Protein AF-A0A0R2XDM3-F1 (afdb_monomer)

Sequence (116 aa):
MNGNIVLISAAAADSVGHMDEFFSHAMGDYDYALRAGKVGVFVAVASGWHGVCARNPAGTSWFDQASISARWRAVNSPKGLPMQDWAYFLQRHGGVSWPLAWLVTYRRMLSGSLEK

Secondary structure (DSSP, 8-state):
---SS----HHHHHHH-SPPTT--SHHHHHHHHHHHHHTT------SS-----PPPPTT-SGGG-SSHHHHHHHHTSTTS--HHHHHHHHHHHS-TTHHHHHHHHHHHHHS-----

Radius of gyration: 16.66 Å; Cα contacts (8 Å, |Δi|>4): 93; chains: 1; bounding box: 44×38×36 Å

Solvent-accessible surface area (backbone atoms only — not comparable to full-atom values): 7310 Å² total; per-residue (Å²): 96,76,68,89,80,74,89,75,54,68,70,54,43,69,72,52,48,79,75,55,82,82,36,81,43,72,63,26,32,37,50,47,44,53,46,26,50,75,75,66,50,86,84,83,81,78,87,82,82,95,76,86,77,82,78,78,69,84,74,64,51,34,89,61,40,90,46,65,71,51,22,52,52,31,27,58,30,64,91,44,65,29,66,65,49,52,47,55,51,24,67,75,71,44,57,93,58,20,68,58,55,53,53,60,66,53,48,60,67,73,62,70,72,82,80,128

Structure (mmCIF, N/CA/C/O backbone):
data_AF-A0A0R2XDM3-F1
#
_entry.id   AF-A0A0R2XDM3-F1
#
loop_
_atom_site.group_PDB
_atom_site.id
_atom_site.type_symbol
_atom_site.label_atom_id
_atom_site.label_alt_id
_atom_site.label_comp_id
_atom_site.label_asym_id
_atom_site.label_entity_id
_atom_site.label_seq_id
_atom_site.pdbx_PDB_ins_code
_atom_site.Cartn_x
_atom_site.Cartn_y
_atom_site.Cartn_z
_atom_site.occupancy
_atom_site.B_iso_or_equiv
_atom_site.auth_seq_id
_atom_site.auth_comp_id
_atom_site.auth_asym_id
_atom_site.auth_atom_id
_atom_site.pdbx_PDB_model_num
ATOM 1 N N . MET A 1 1 ? -1.177 -2.538 6.986 1.00 86.00 1 MET A N 1
ATOM 2 C CA . MET A 1 1 ? -1.976 -3.779 6.904 1.00 86.00 1 MET A CA 1
ATOM 3 C C . MET A 1 1 ? -1.986 -4.218 5.450 1.00 86.00 1 MET A C 1
ATOM 5 O O . MET A 1 1 ? -2.010 -3.336 4.607 1.00 86.00 1 MET A O 1
ATOM 9 N N . ASN A 1 2 ? -1.948 -5.520 5.167 1.00 88.56 2 ASN A N 1
ATOM 10 C CA . ASN A 1 2 ? -2.172 -6.049 3.815 1.00 88.56 2 ASN A CA 1
ATOM 11 C C . ASN A 1 2 ? -3.625 -6.538 3.707 1.00 88.56 2 ASN A C 1
ATOM 13 O O . ASN A 1 2 ? -4.156 -7.046 4.695 1.00 88.56 2 ASN A O 1
ATOM 17 N N . GLY A 1 3 ? -4.244 -6.419 2.534 1.00 87.94 3 GLY A N 1
ATOM 18 C CA . GLY A 1 3 ? -5.663 -6.703 2.296 1.00 87.94 3 GLY A CA 1
ATOM 19 C C . GLY A 1 3 ? -5.994 -8.136 1.874 1.00 87.94 3 GLY A C 1
ATOM 20 O O . GLY A 1 3 ? -7.067 -8.363 1.330 1.00 87.94 3 GLY A O 1
ATOM 21 N N . ASN A 1 4 ? -5.105 -9.115 2.089 1.00 91.06 4 ASN A N 1
ATOM 22 C CA . ASN A 1 4 ? -5.315 -10.490 1.610 1.00 91.06 4 ASN A CA 1
ATOM 23 C C . ASN A 1 4 ? -6.618 -11.119 2.132 1.00 91.06 4 ASN A C 1
ATOM 25 O O . ASN A 1 4 ? -7.396 -11.661 1.354 1.00 91.06 4 ASN A O 1
ATOM 29 N N . ILE A 1 5 ? -6.823 -11.075 3.451 1.00 92.75 5 ILE A N 1
ATOM 30 C CA . ILE A 1 5 ? -8.051 -11.503 4.127 1.00 92.75 5 ILE A CA 1
ATOM 31 C C . ILE A 1 5 ? -8.271 -10.525 5.275 1.00 92.75 5 ILE A C 1
ATOM 33 O O . ILE A 1 5 ? -7.480 -10.489 6.218 1.00 92.75 5 ILE A O 1
ATOM 37 N N . VAL A 1 6 ? -9.330 -9.724 5.187 1.00 94.38 6 VAL A N 1
ATOM 38 C CA . VAL A 1 6 ? -9.671 -8.722 6.199 1.00 94.38 6 VAL A CA 1
ATOM 39 C C . VAL A 1 6 ? -11.172 -8.764 6.440 1.00 94.38 6 VAL A C 1
ATOM 41 O O . VAL A 1 6 ? -11.960 -8.752 5.498 1.00 94.38 6 VAL A O 1
ATOM 44 N N . LEU A 1 7 ? -11.564 -8.807 7.711 1.00 95.00 7 LEU A N 1
ATOM 45 C CA . LEU A 1 7 ? -12.947 -8.609 8.125 1.00 95.00 7 LEU A CA 1
ATOM 46 C C . LEU A 1 7 ? -13.108 -7.165 8.587 1.00 95.00 7 LEU A C 1
ATOM 48 O O . LEU A 1 7 ? -12.367 -6.699 9.452 1.00 95.00 7 LEU A O 1
ATOM 52 N N . ILE A 1 8 ? -14.075 -6.468 8.001 1.00 95.69 8 ILE A N 1
ATOM 53 C CA . ILE A 1 8 ? -14.383 -5.072 8.301 1.00 95.69 8 ILE A CA 1
ATOM 54 C C . ILE A 1 8 ? -15.842 -5.031 8.742 1.00 95.69 8 ILE A C 1
ATOM 56 O O . ILE A 1 8 ? -16.726 -5.477 8.012 1.00 95.69 8 ILE A O 1
ATOM 60 N N . SER A 1 9 ? -16.102 -4.544 9.955 1.00 96.81 9 SER A N 1
ATOM 61 C CA . SER A 1 9 ? -17.477 -4.343 10.415 1.00 96.81 9 SER A CA 1
ATOM 62 C C . SER A 1 9 ? -18.131 -3.199 9.638 1.00 96.81 9 SER A C 1
ATOM 64 O O . SER A 1 9 ? -17.444 -2.268 9.218 1.00 96.81 9 SER A O 1
ATOM 66 N N . ALA A 1 10 ? -19.459 -3.227 9.497 1.00 97.25 10 ALA A N 1
ATOM 67 C CA . ALA A 1 10 ? -20.198 -2.142 8.843 1.00 97.25 10 ALA A CA 1
ATOM 68 C C . ALA A 1 10 ?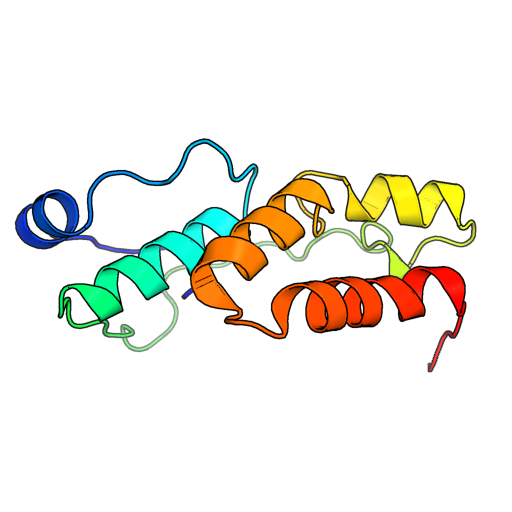 -19.880 -0.777 9.480 1.00 97.25 10 ALA A C 1
ATOM 70 O O . ALA A 1 10 ? -19.502 0.150 8.782 1.00 97.25 10 ALA A O 1
ATOM 71 N N . ALA A 1 11 ? -19.870 -0.699 10.816 1.00 97.69 11 ALA A N 1
ATOM 72 C CA . ALA A 1 11 ? -19.517 0.526 11.535 1.00 97.69 11 ALA A CA 1
ATOM 73 C C . ALA A 1 11 ? -18.095 1.035 11.225 1.00 97.69 11 ALA A C 1
ATOM 75 O O . ALA A 1 11 ? -17.874 2.241 11.138 1.00 97.69 11 ALA A O 1
ATOM 76 N N . ALA A 1 12 ? -17.119 0.133 11.054 1.00 96.88 12 ALA A N 1
ATOM 77 C CA . ALA A 1 12 ? -15.775 0.528 10.642 1.00 96.88 12 ALA A CA 1
ATOM 78 C C . ALA A 1 12 ? -15.761 1.009 9.183 1.00 96.88 12 ALA A C 1
ATOM 80 O O . ALA A 1 12 ? -15.131 2.020 8.898 1.00 96.88 12 ALA A O 1
ATOM 81 N N . ALA A 1 13 ? -16.463 0.329 8.274 1.00 96.69 13 ALA A N 1
ATOM 82 C CA . ALA A 1 13 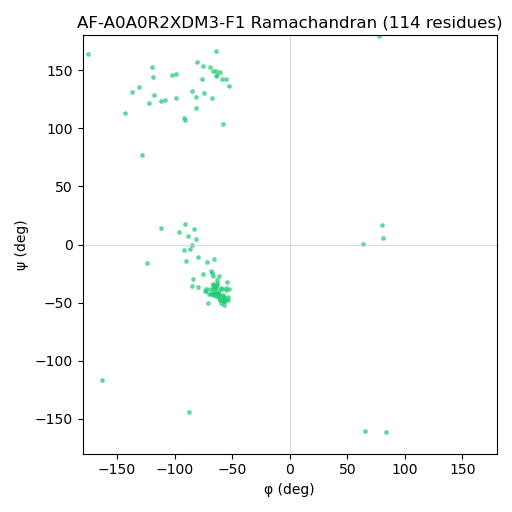? -16.571 0.749 6.877 1.00 96.69 13 ALA A CA 1
ATOM 83 C C . ALA A 1 13 ? -17.238 2.129 6.740 1.00 96.69 13 ALA A C 1
ATOM 85 O O . ALA A 1 13 ? -16.714 2.988 6.036 1.00 96.69 13 ALA A O 1
ATOM 86 N N . ASP A 1 14 ? -18.320 2.373 7.480 1.00 97.50 14 ASP A N 1
ATOM 87 C CA . ASP A 1 14 ? -19.039 3.651 7.488 1.00 97.50 14 ASP A CA 1
ATOM 88 C C . ASP A 1 14 ? -18.175 4.792 8.047 1.00 97.50 14 ASP A C 1
ATOM 90 O O . ASP A 1 14 ? -18.212 5.912 7.542 1.00 97.50 14 ASP A O 1
ATOM 94 N N . SER A 1 15 ? -17.361 4.510 9.072 1.00 97.62 15 SER A N 1
ATOM 95 C CA . SER A 1 15 ? -16.461 5.496 9.688 1.00 97.62 15 SER A CA 1
ATOM 96 C C . SER A 1 15 ? -15.247 5.828 8.810 1.00 97.62 15 SER A C 1
ATOM 98 O O . SER A 1 15 ? -14.824 6.980 8.721 1.00 97.62 15 SER A O 1
ATOM 100 N N . VAL A 1 16 ? -14.668 4.822 8.149 1.00 97.38 16 VAL A N 1
ATOM 101 C CA . VAL A 1 16 ? -13.447 4.976 7.341 1.00 97.38 16 VAL A CA 1
ATOM 102 C C . VAL A 1 16 ? -13.749 5.469 5.926 1.00 97.38 16 VAL A C 1
ATOM 104 O O . VAL A 1 16 ? -12.915 6.157 5.325 1.00 97.38 16 VAL A O 1
ATOM 107 N N . GLY A 1 17 ? -14.928 5.134 5.403 1.00 96.38 17 GLY A N 1
ATOM 108 C CA . GLY A 1 17 ? -15.306 5.321 4.008 1.00 96.38 17 GLY A CA 1
ATOM 109 C C . GLY A 1 17 ? -14.697 4.259 3.092 1.00 96.38 17 GLY A C 1
ATOM 110 O O . GLY A 1 17 ? -13.947 3.386 3.525 1.00 96.38 17 GLY A O 1
ATOM 111 N N . HIS A 1 18 ? -15.001 4.341 1.798 1.00 94.88 18 HIS A N 1
ATOM 112 C CA . HIS A 1 18 ? -14.555 3.358 0.810 1.00 94.88 18 HIS A CA 1
ATOM 113 C C . HIS A 1 18 ? -13.024 3.309 0.628 1.00 94.88 18 HIS A C 1
ATOM 115 O O . HIS A 1 18 ? -12.262 4.180 1.073 1.00 94.88 18 HIS A O 1
ATOM 121 N N . MET A 1 19 ? -12.558 2.248 -0.034 1.00 94.12 19 MET A N 1
ATOM 122 C CA . MET A 1 19 ? -11.202 2.213 -0.578 1.00 94.12 19 MET A CA 1
ATOM 123 C C . MET A 1 19 ? -11.047 3.296 -1.643 1.00 94.12 19 MET A C 1
ATOM 125 O O . MET A 1 19 ? -11.994 3.632 -2.348 1.00 94.12 19 MET A O 1
ATOM 129 N N . ASP A 1 20 ? -9.850 3.863 -1.718 1.00 95.62 20 ASP A N 1
ATOM 130 C CA . ASP A 1 20 ? -9.561 4.927 -2.665 1.00 95.62 20 ASP A CA 1
ATOM 131 C C . ASP A 1 20 ? -9.260 4.333 -4.044 1.00 95.62 20 ASP A C 1
ATOM 133 O O . ASP A 1 20 ? -8.289 3.591 -4.208 1.00 95.62 20 ASP A O 1
ATOM 137 N N . G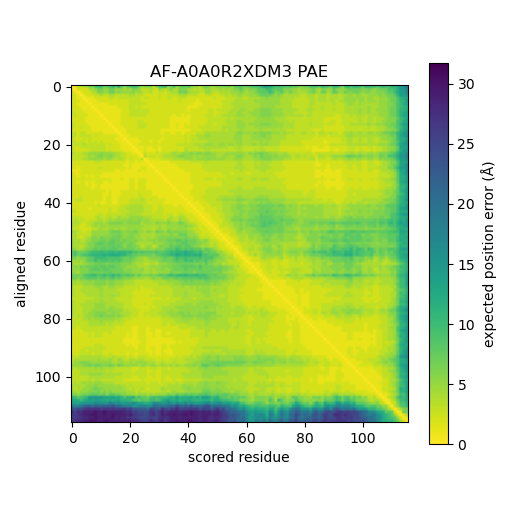LU A 1 21 ? -10.103 4.669 -5.018 1.00 95.44 21 GLU A N 1
ATOM 138 C CA . GLU A 1 21 ? -10.034 4.173 -6.396 1.00 95.44 21 GLU A CA 1
ATOM 139 C C . GLU A 1 21 ? -8.780 4.642 -7.147 1.00 95.44 21 GLU A C 1
ATOM 141 O O . GLU A 1 21 ? -8.464 4.101 -8.206 1.00 95.44 21 GLU A O 1
ATOM 146 N N . PHE A 1 22 ? -8.038 5.621 -6.612 1.00 96.00 22 PHE A N 1
ATOM 147 C CA . PHE A 1 22 ? -6.764 6.040 -7.190 1.00 96.00 22 PHE A CA 1
ATOM 148 C C . PHE A 1 22 ? -5.718 4.917 -7.159 1.00 96.00 22 PHE A C 1
ATOM 150 O O . PHE A 1 22 ? -4.883 4.824 -8.058 1.00 96.00 22 PHE A O 1
ATOM 157 N N . PHE A 1 23 ? -5.725 4.076 -6.120 1.00 95.38 23 PHE A N 1
ATOM 158 C CA . PHE A 1 23 ? -4.713 3.036 -5.973 1.00 95.38 23 PHE A CA 1
ATOM 159 C C . PHE A 1 23 ? -5.047 1.812 -6.817 1.00 95.38 23 PHE A C 1
ATOM 161 O O . PHE A 1 23 ? -6.100 1.197 -6.682 1.00 95.38 23 PHE A O 1
ATOM 168 N N . SER A 1 24 ? -4.085 1.398 -7.634 1.00 91.00 24 SER A N 1
ATOM 169 C CA . SER A 1 24 ? -4.237 0.260 -8.539 1.00 91.00 24 SER A CA 1
ATOM 170 C C . SER A 1 24 ? -4.178 -1.100 -7.834 1.00 91.00 24 SER A C 1
ATOM 172 O O . SER A 1 24 ? -4.685 -2.092 -8.360 1.00 91.00 24 SER A O 1
ATOM 174 N N . HIS A 1 25 ? -3.514 -1.172 -6.674 1.00 89.50 25 HIS A N 1
ATOM 175 C CA . HIS A 1 25 ? -3.291 -2.420 -5.939 1.00 89.50 25 HIS A CA 1
ATOM 176 C C . HIS A 1 25 ? -2.888 -2.160 -4.469 1.00 89.50 25 HIS A C 1
ATOM 178 O O . HIS A 1 25 ? -3.643 -1.574 -3.699 1.00 89.50 25 HIS A O 1
ATOM 184 N N . ALA A 1 26 ? -1.675 -2.561 -4.063 1.00 88.56 26 ALA A N 1
ATOM 185 C CA . ALA A 1 26 ? -1.268 -2.729 -2.663 1.00 88.56 26 ALA A CA 1
ATOM 186 C C . ALA A 1 26 ? -1.319 -1.443 -1.822 1.00 88.56 26 ALA A C 1
ATOM 188 O O . ALA A 1 26 ? -1.488 -1.505 -0.606 1.00 88.56 26 ALA A O 1
ATOM 189 N N . MET A 1 27 ? -1.162 -0.272 -2.445 1.00 94.75 27 MET A N 1
ATOM 190 C CA . MET A 1 27 ? -1.212 0.999 -1.718 1.00 94.75 27 MET A CA 1
ATOM 191 C C . MET A 1 27 ? -2.606 1.294 -1.152 1.00 94.75 27 MET A C 1
ATOM 193 O O . MET A 1 27 ? -2.691 1.935 -0.106 1.00 94.75 27 MET A O 1
ATOM 197 N N . GLY A 1 28 ? -3.671 0.771 -1.772 1.00 95.62 28 GLY A N 1
ATOM 198 C CA . GLY A 1 28 ? -5.042 0.920 -1.280 1.00 95.62 28 GLY A CA 1
ATOM 199 C C . GLY A 1 28 ? -5.235 0.291 0.099 1.00 95.62 28 GLY A C 1
ATOM 200 O O . GLY A 1 28 ? -5.800 0.922 0.990 1.00 95.62 28 GLY A O 1
ATOM 201 N N . ASP A 1 29 ? -4.670 -0.899 0.318 1.00 95.44 29 ASP A N 1
ATOM 202 C CA . ASP A 1 29 ? -4.735 -1.592 1.609 1.00 95.44 29 ASP A CA 1
ATOM 203 C C . ASP A 1 29 ? -4.048 -0.789 2.722 1.00 95.44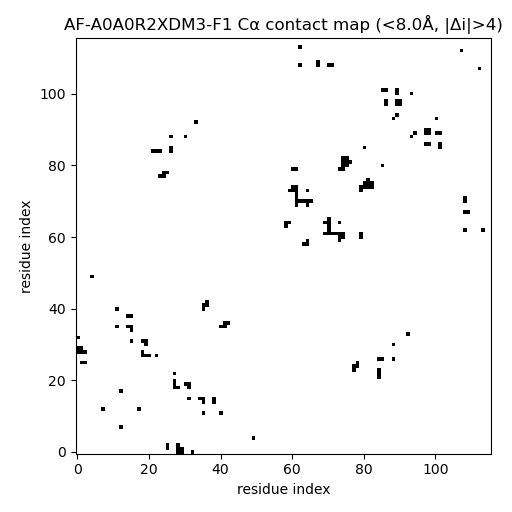 29 ASP A C 1
ATOM 205 O O . ASP A 1 29 ? -4.577 -0.638 3.829 1.00 95.44 29 ASP A O 1
ATOM 209 N N . TYR A 1 30 ? -2.854 -0.256 2.434 1.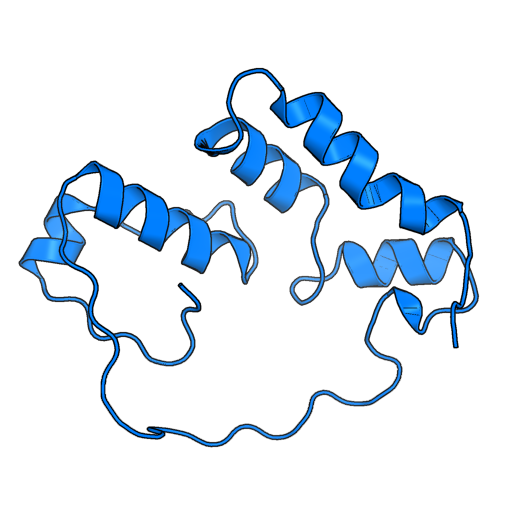00 95.56 30 TYR A N 1
ATOM 210 C CA . TYR A 1 30 ? -2.106 0.556 3.392 1.00 95.56 30 TYR A CA 1
ATOM 211 C C . TYR A 1 30 ? -2.809 1.878 3.681 1.00 95.56 30 TYR A C 1
ATOM 213 O O . TYR A 1 30 ? -2.885 2.281 4.842 1.00 95.56 30 TYR A O 1
ATOM 221 N N . ASP A 1 31 ? -3.333 2.536 2.647 1.00 97.38 31 ASP A N 1
ATOM 222 C CA . ASP A 1 31 ? -4.080 3.781 2.786 1.00 97.38 31 ASP A CA 1
ATOM 223 C C . ASP A 1 31 ? -5.312 3.586 3.669 1.00 97.38 31 ASP A C 1
ATOM 225 O O . ASP A 1 31 ? -5.491 4.317 4.647 1.00 97.38 31 ASP A O 1
ATOM 229 N N . TYR A 1 32 ? -6.113 2.564 3.363 1.00 96.69 32 TYR A N 1
ATOM 230 C CA . TYR A 1 32 ? -7.317 2.240 4.114 1.00 96.69 32 TYR A CA 1
ATOM 231 C C . TYR A 1 32 ? -6.991 1.977 5.586 1.00 96.69 32 TYR A C 1
ATOM 233 O O . TYR A 1 32 ? -7.632 2.531 6.476 1.00 96.69 32 TYR A O 1
ATOM 241 N N . ALA A 1 33 ? -5.944 1.196 5.862 1.00 95.38 33 ALA A N 1
ATOM 242 C CA . ALA A 1 33 ? -5.515 0.896 7.225 1.00 95.38 33 ALA A CA 1
ATOM 243 C C . ALA A 1 33 ? -5.077 2.143 8.009 1.00 95.38 33 ALA A C 1
ATOM 245 O O . ALA A 1 33 ? -5.402 2.285 9.188 1.00 95.38 33 ALA A O 1
ATOM 246 N N . LEU A 1 34 ? -4.341 3.055 7.366 1.00 96.50 34 LEU A N 1
ATOM 247 C CA . LEU A 1 34 ? -3.902 4.299 7.999 1.00 96.50 34 LEU A CA 1
ATOM 248 C C . LEU A 1 34 ? -5.075 5.251 8.246 1.00 96.50 34 LEU A C 1
ATOM 250 O O . LEU A 1 34 ? -5.123 5.892 9.295 1.00 96.50 34 LEU A O 1
ATOM 254 N N . ARG A 1 35 ? -6.042 5.328 7.323 1.00 97.38 35 ARG A N 1
ATOM 255 C CA . ARG A 1 35 ? -7.291 6.075 7.543 1.00 97.38 35 ARG A CA 1
ATOM 256 C C . ARG A 1 35 ? -8.121 5.474 8.673 1.00 97.38 35 ARG A C 1
ATOM 258 O O . ARG A 1 35 ? -8.590 6.222 9.524 1.00 97.38 35 ARG A O 1
ATOM 265 N N . ALA A 1 36 ? -8.217 4.148 8.737 1.00 96.94 36 ALA A N 1
ATOM 266 C CA . ALA A 1 36 ? -8.883 3.437 9.822 1.00 96.94 36 ALA A CA 1
ATOM 267 C C . ALA A 1 36 ? -8.293 3.791 11.191 1.00 96.94 36 ALA A C 1
ATOM 269 O O . ALA A 1 36 ? -9.026 4.187 12.096 1.00 96.94 36 ALA A O 1
ATOM 270 N N . GLY A 1 37 ? -6.963 3.762 11.317 1.00 96.44 37 GLY A N 1
ATOM 271 C CA . GLY A 1 37 ? -6.287 4.191 12.542 1.00 96.44 37 GLY A CA 1
ATOM 272 C C . GLY A 1 37 ? -6.532 5.665 12.887 1.00 96.44 37 GLY A C 1
ATOM 273 O O . GLY A 1 37 ? -6.747 5.990 14.052 1.00 96.44 37 GLY A O 1
ATOM 274 N N . LYS A 1 38 ? -6.563 6.561 11.888 1.00 96.56 38 LYS A N 1
ATOM 275 C CA . LYS A 1 38 ? -6.809 8.004 12.088 1.00 96.56 38 LYS A CA 1
ATOM 276 C C . LYS A 1 38 ? -8.194 8.312 12.667 1.00 96.56 38 LYS A C 1
ATOM 278 O O . LYS A 1 38 ? -8.315 9.286 13.402 1.00 96.56 38 LYS A O 1
ATOM 283 N N . VAL A 1 39 ? -9.209 7.498 12.371 1.00 97.38 39 VAL A N 1
ATOM 284 C CA . VAL A 1 39 ? -10.568 7.642 12.937 1.00 97.38 39 VAL A CA 1
ATOM 285 C C . VAL A 1 39 ? -10.807 6.742 14.158 1.00 97.38 39 VAL A C 1
ATOM 287 O O . VAL A 1 39 ? -11.936 6.605 14.622 1.00 97.38 39 VAL A O 1
ATOM 290 N N . GLY A 1 40 ? -9.751 6.128 14.700 1.00 97.19 40 GLY A N 1
ATOM 291 C CA . GLY A 1 40 ? -9.817 5.338 15.929 1.00 97.19 40 GLY A CA 1
ATOM 292 C C . GLY A 1 40 ? -10.354 3.914 15.762 1.00 97.19 40 GLY A C 1
ATOM 293 O O . GLY A 1 40 ? -10.710 3.289 16.760 1.00 97.19 40 GLY A O 1
ATOM 294 N N . VAL A 1 41 ? -10.407 3.368 14.540 1.00 97.31 41 VAL A N 1
ATOM 295 C CA . VAL A 1 41 ? -10.748 1.950 14.348 1.00 97.31 41 VAL A CA 1
ATOM 296 C C . VAL A 1 41 ? -9.630 1.073 14.905 1.00 97.31 41 VAL A C 1
ATOM 298 O O . VAL A 1 41 ? -8.464 1.194 14.524 1.00 97.31 41 VAL A O 1
ATOM 301 N N . PHE A 1 42 ? -10.001 0.147 15.787 1.00 95.19 42 PHE A N 1
ATOM 302 C CA . PHE A 1 42 ? -9.083 -0.852 16.316 1.00 95.19 42 PHE A CA 1
ATOM 303 C C . PHE A 1 42 ? -8.782 -1.931 15.270 1.00 95.19 42 PHE A C 1
ATOM 305 O O . PHE A 1 42 ? -9.694 -2.510 14.681 1.00 95.19 42 PHE A O 1
ATOM 312 N N . VAL A 1 43 ? -7.497 -2.226 15.070 1.00 93.31 43 VAL A N 1
ATOM 313 C CA . VAL A 1 43 ? -7.030 -3.257 14.137 1.00 93.31 43 VAL A CA 1
ATOM 314 C C . VAL A 1 43 ? -6.414 -4.400 14.932 1.00 93.31 43 VAL A C 1
ATOM 316 O O . VAL A 1 43 ? -5.470 -4.197 15.694 1.00 93.31 43 VAL A O 1
ATOM 319 N N . ALA A 1 44 ? -6.929 -5.608 14.721 1.00 93.44 44 ALA A N 1
ATOM 320 C CA . ALA A 1 44 ? -6.427 -6.836 15.325 1.00 93.44 44 ALA A CA 1
ATOM 321 C C . ALA A 1 44 ? -5.972 -7.822 14.246 1.00 93.44 44 ALA A C 1
ATOM 323 O O . ALA A 1 44 ? -6.490 -7.828 13.130 1.00 93.44 44 ALA A O 1
ATOM 324 N N . VAL A 1 45 ? -5.017 -8.680 14.601 1.00 94.00 45 VAL A N 1
ATOM 325 C CA . VAL A 1 45 ? -4.552 -9.780 13.752 1.00 94.00 45 VAL A CA 1
ATOM 326 C C . VAL A 1 45 ? -5.050 -11.084 14.363 1.00 94.00 45 VAL A C 1
ATOM 328 O O . VAL A 1 45 ? -4.811 -11.346 15.541 1.00 94.00 45 VAL A O 1
ATOM 331 N N . ALA A 1 46 ? -5.767 -11.882 13.571 1.00 93.38 46 ALA A N 1
ATOM 332 C CA . ALA A 1 46 ? -6.217 -13.202 13.990 1.00 93.38 46 ALA A CA 1
ATOM 333 C C . ALA A 1 46 ? -5.021 -14.151 14.175 1.00 93.38 46 ALA A C 1
ATOM 335 O O . ALA A 1 46 ? -3.990 -14.014 13.515 1.00 93.38 46 ALA A O 1
ATOM 336 N N . SER A 1 47 ? -5.146 -15.107 15.093 1.00 95.06 47 SER A N 1
ATOM 337 C CA . SER A 1 47 ? -4.096 -16.090 15.339 1.00 95.06 47 SER A CA 1
ATOM 338 C C . SER A 1 47 ? -4.067 -17.166 14.249 1.00 95.06 47 SER A C 1
ATOM 340 O O . SER A 1 47 ? -5.097 -17.648 13.789 1.00 95.06 47 SER A O 1
ATOM 342 N N . GLY A 1 48 ? -2.860 -17.600 13.883 1.00 94.12 48 GLY A N 1
ATOM 343 C CA . GLY A 1 48 ? -2.659 -18.655 12.891 1.00 94.12 48 GLY A CA 1
ATOM 344 C C . GLY A 1 48 ? -2.687 -18.155 11.445 1.00 94.12 48 GLY A C 1
ATOM 345 O O . GLY A 1 48 ? -2.463 -16.981 11.162 1.00 94.12 48 GLY A O 1
ATOM 346 N N . TRP A 1 49 ? -2.904 -19.088 10.518 1.00 92.25 49 TRP A N 1
ATOM 347 C CA . TRP A 1 49 ? -2.914 -18.840 9.077 1.00 92.25 49 TRP A CA 1
ATOM 348 C C . TRP A 1 49 ? -4.300 -19.179 8.536 1.00 92.25 49 TRP A C 1
ATOM 350 O O . TRP A 1 49 ? -4.803 -20.275 8.776 1.00 92.25 49 TRP A O 1
ATOM 360 N N . HIS A 1 50 ? -4.903 -18.261 7.785 1.00 93.50 50 HIS A N 1
ATOM 361 C CA . HIS A 1 50 ? -6.269 -18.415 7.265 1.00 93.50 50 HIS A CA 1
ATOM 362 C C . HIS A 1 50 ? -6.322 -18.576 5.740 1.00 93.50 50 HIS A C 1
ATOM 364 O O . HIS A 1 50 ? -7.381 -18.463 5.133 1.00 93.50 50 HIS A O 1
ATOM 370 N N . GLY A 1 51 ? -5.177 -18.843 5.111 1.00 90.75 51 GLY A N 1
ATOM 371 C CA . GLY A 1 51 ? -5.074 -19.060 3.675 1.00 90.75 51 GLY A CA 1
ATOM 372 C C . GLY A 1 51 ? -3.664 -19.454 3.253 1.00 90.75 51 GLY A C 1
ATOM 373 O O . GLY A 1 51 ? -2.698 -19.268 3.994 1.00 90.75 51 GLY A O 1
ATOM 374 N N . VAL A 1 52 ? -3.554 -19.992 2.041 1.00 91.19 52 VAL A N 1
ATOM 375 C CA . VAL A 1 52 ? -2.284 -20.331 1.392 1.00 91.19 52 VAL A CA 1
ATOM 376 C C . VAL A 1 52 ? -2.315 -19.754 -0.016 1.00 91.19 52 VAL A C 1
ATOM 378 O O . VAL A 1 52 ? -3.316 -19.871 -0.716 1.00 91.19 52 VAL A O 1
ATOM 381 N N . CYS A 1 53 ? -1.222 -19.124 -0.433 1.00 89.56 53 CYS A N 1
ATOM 382 C CA . CYS A 1 53 ? -1.047 -18.625 -1.793 1.00 89.56 53 CYS A CA 1
ATOM 383 C C . CYS A 1 53 ? 0.152 -19.313 -2.440 1.00 89.56 53 CYS A C 1
ATOM 385 O O . CYS A 1 53 ? 1.165 -19.567 -1.782 1.00 89.56 53 CYS A O 1
ATOM 387 N N . ALA A 1 54 ? 0.054 -19.578 -3.742 1.00 92.62 54 ALA A N 1
ATOM 388 C CA . ALA A 1 54 ? 1.220 -19.960 -4.524 1.00 92.62 54 ALA A CA 1
ATOM 389 C C . ALA A 1 54 ? 2.256 -18.827 -4.492 1.00 92.62 54 ALA A C 1
ATOM 391 O O . ALA A 1 54 ? 1.907 -17.645 -4.413 1.00 92.62 54 ALA A O 1
ATOM 392 N N . ARG A 1 55 ? 3.541 -19.182 -4.564 1.00 89.25 55 ARG A N 1
ATOM 393 C CA . ARG A 1 55 ? 4.592 -18.169 -4.697 1.00 89.25 55 ARG A CA 1
ATOM 394 C C . ARG A 1 55 ? 4.429 -17.447 -6.029 1.00 89.25 55 ARG A C 1
ATOM 396 O O . ARG A 1 55 ? 4.075 -18.065 -7.033 1.00 89.25 55 ARG A O 1
ATOM 403 N N . ASN A 1 56 ? 4.738 -16.153 -6.035 1.00 85.69 56 ASN A N 1
ATOM 404 C CA . ASN A 1 56 ? 4.844 -15.415 -7.286 1.00 85.69 56 ASN A CA 1
ATOM 405 C C . ASN A 1 56 ? 5.918 -16.065 -8.177 1.00 85.69 56 ASN A C 1
ATOM 407 O O . ASN A 1 56 ? 6.941 -16.517 -7.647 1.00 85.69 56 ASN A O 1
ATOM 411 N N . PRO A 1 57 ? 5.707 -16.123 -9.505 1.00 86.81 57 PRO A N 1
ATOM 412 C CA . PRO A 1 57 ? 6.718 -16.624 -10.424 1.00 86.81 57 PRO A CA 1
ATOM 413 C C . PRO A 1 57 ? 8.037 -15.859 -10.267 1.00 86.81 57 PRO A C 1
ATOM 415 O O . PRO A 1 57 ? 8.042 -14.646 -10.060 1.00 86.81 57 PRO A O 1
ATOM 418 N N . ALA A 1 58 ? 9.163 -16.563 -10.373 1.00 84.44 58 ALA A N 1
ATOM 419 C CA . ALA A 1 58 ? 10.472 -15.918 -10.373 1.00 84.44 58 ALA A CA 1
ATOM 420 C C . ALA A 1 58 ? 10.622 -15.004 -11.600 1.00 84.44 58 ALA A C 1
ATOM 422 O O . ALA A 1 58 ? 10.059 -15.280 -12.661 1.00 84.44 58 ALA A O 1
ATOM 423 N N . GLY A 1 59 ? 11.394 -13.924 -11.469 1.00 82.44 59 GLY A N 1
ATOM 424 C CA . GLY A 1 59 ? 11.676 -13.032 -12.592 1.00 82.44 59 GLY A CA 1
ATOM 425 C C . GLY A 1 59 ? 10.579 -12.011 -12.890 1.00 82.44 59 GLY A C 1
ATOM 426 O O . GLY A 1 59 ? 10.680 -11.297 -13.885 1.00 82.44 59 GLY A O 1
ATOM 427 N N . THR A 1 60 ? 9.530 -11.917 -12.067 1.00 83.06 60 THR A N 1
ATOM 428 C CA . THR A 1 60 ? 8.481 -10.894 -12.228 1.00 83.06 60 THR A CA 1
ATOM 429 C C . THR A 1 60 ? 8.781 -9.612 -11.463 1.00 83.06 60 THR A C 1
ATOM 431 O O . THR A 1 60 ? 8.123 -8.597 -11.690 1.00 83.06 60 THR A O 1
ATOM 434 N N . SER A 1 61 ? 9.743 -9.637 -10.537 1.00 85.38 61 SER A N 1
ATOM 435 C CA . SER A 1 61 ? 10.094 -8.454 -9.759 1.00 85.38 61 SER A CA 1
ATOM 436 C C . SER A 1 61 ? 10.898 -7.481 -10.608 1.00 85.38 61 SER A C 1
ATOM 438 O O . SER A 1 61 ? 11.616 -7.866 -11.534 1.00 85.38 61 SER A O 1
ATOM 440 N N . TRP A 1 62 ? 10.827 -6.195 -10.273 1.00 86.75 62 TRP A N 1
ATOM 441 C CA . TRP A 1 62 ? 11.605 -5.187 -10.986 1.00 86.75 62 TRP A CA 1
ATOM 442 C C . TRP A 1 62 ? 13.112 -5.388 -10.813 1.00 86.75 62 TRP A C 1
ATOM 444 O O . TRP A 1 62 ? 13.854 -5.186 -11.762 1.00 86.75 62 TRP A O 1
ATOM 454 N N . PHE A 1 63 ? 13.576 -5.828 -9.644 1.00 85.62 63 PHE A N 1
ATOM 455 C CA . PHE A 1 63 ? 14.999 -6.065 -9.389 1.00 85.62 63 PHE A CA 1
ATOM 456 C C . PHE A 1 63 ? 15.547 -7.303 -10.117 1.00 85.62 63 PHE A C 1
ATOM 458 O O . PHE A 1 63 ? 16.759 -7.407 -10.287 1.00 85.62 63 PHE A O 1
ATOM 465 N N . ASP A 1 64 ? 14.672 -8.175 -10.625 1.00 86.06 64 ASP A N 1
ATOM 466 C CA . ASP A 1 64 ? 15.055 -9.314 -11.466 1.00 86.06 64 ASP A CA 1
ATOM 467 C C . ASP A 1 64 ? 15.315 -8.895 -12.928 1.00 86.06 64 ASP A C 1
ATOM 469 O O . ASP A 1 64 ? 15.827 -9.678 -13.727 1.00 86.06 64 ASP A O 1
ATOM 473 N N . GLN A 1 65 ? 14.959 -7.661 -13.311 1.00 87.38 65 GLN A N 1
ATOM 474 C CA . GLN A 1 65 ? 15.069 -7.200 -14.694 1.00 87.38 65 GLN A CA 1
ATOM 475 C C . GLN A 1 65 ? 16.470 -6.663 -15.015 1.00 87.38 65 GLN A C 1
ATOM 477 O O . GLN A 1 65 ? 17.014 -5.804 -14.310 1.00 87.38 65 GLN A O 1
ATOM 482 N N . ALA A 1 66 ? 17.024 -7.107 -16.145 1.00 84.88 66 ALA A N 1
ATOM 483 C CA . ALA A 1 66 ? 18.365 -6.726 -16.588 1.00 84.88 66 ALA A CA 1
ATOM 484 C C . ALA A 1 66 ? 18.456 -5.274 -17.094 1.00 84.88 66 ALA A C 1
ATOM 486 O O . ALA A 1 66 ? 19.443 -4.592 -16.834 1.00 84.88 66 ALA A O 1
ATOM 487 N N . SER A 1 67 ? 17.434 -4.781 -17.801 1.00 88.94 67 SER A N 1
ATOM 488 C CA . SER A 1 67 ? 17.445 -3.437 -18.390 1.00 88.94 67 SER A CA 1
ATOM 489 C C . SER A 1 67 ? 16.622 -2.440 -17.579 1.00 88.94 67 SER A C 1
ATOM 491 O O . SER A 1 67 ? 15.562 -2.769 -17.047 1.00 88.94 67 SER A O 1
ATOM 493 N N . ILE A 1 68 ? 17.065 -1.180 -17.546 1.00 87.94 68 ILE A N 1
ATOM 494 C CA . ILE A 1 68 ? 16.352 -0.079 -16.874 1.00 87.94 68 ILE A CA 1
ATOM 495 C C . ILE A 1 68 ? 14.915 0.054 -17.406 1.00 87.94 68 ILE A C 1
ATOM 497 O O . ILE A 1 68 ? 13.984 0.249 -16.628 1.00 87.94 68 ILE A O 1
ATOM 501 N N . SER A 1 69 ? 14.703 -0.127 -18.713 1.00 89.75 69 SER A N 1
ATOM 502 C CA . SER A 1 69 ? 13.367 -0.073 -19.320 1.00 89.75 69 SER A CA 1
ATOM 503 C C . SER A 1 69 ? 12.453 -1.217 -18.866 1.00 89.75 69 SER A C 1
ATOM 505 O O . SER A 1 69 ? 11.246 -1.023 -18.714 1.00 89.75 69 SER A O 1
ATOM 507 N N . ALA A 1 70 ? 12.994 -2.415 -18.628 1.00 90.00 70 ALA A N 1
ATOM 508 C CA . ALA A 1 70 ? 12.234 -3.527 -18.066 1.00 90.00 70 ALA A CA 1
ATOM 509 C C . ALA A 1 70 ? 11.942 -3.309 -16.573 1.00 90.00 70 ALA A C 1
ATOM 511 O O . ALA A 1 70 ? 10.804 -3.513 -16.153 1.00 90.00 70 ALA A O 1
ATOM 512 N N . ARG A 1 71 ? 12.906 -2.785 -15.798 1.00 90.31 71 ARG A N 1
ATOM 513 C CA . ARG A 1 71 ? 12.687 -2.356 -14.400 1.00 90.31 71 ARG A CA 1
ATOM 514 C C . ARG A 1 71 ? 11.553 -1.339 -14.310 1.00 90.31 71 ARG A C 1
ATOM 516 O O . ARG A 1 71 ? 10.655 -1.497 -13.489 1.00 90.31 71 ARG A O 1
ATOM 523 N N . TRP A 1 72 ? 11.573 -0.334 -15.189 1.00 90.50 72 TRP A N 1
ATOM 524 C CA . TRP A 1 72 ? 10.552 0.712 -15.281 1.00 90.50 72 TRP A CA 1
ATOM 525 C C . TRP A 1 72 ? 9.152 0.160 -15.501 1.00 90.50 72 TRP A C 1
ATOM 527 O O . TRP A 1 72 ? 8.223 0.522 -14.778 1.00 90.50 72 TRP A O 1
ATOM 537 N N . ARG A 1 73 ? 9.008 -0.752 -16.466 1.00 91.50 73 ARG A N 1
ATOM 538 C CA . ARG A 1 73 ? 7.728 -1.409 -16.746 1.00 91.50 73 ARG A CA 1
ATOM 539 C C . ARG A 1 73 ? 7.262 -2.287 -15.586 1.00 91.50 73 ARG A C 1
ATOM 541 O O . ARG A 1 73 ? 6.086 -2.253 -15.252 1.00 91.50 73 ARG A O 1
ATOM 548 N N . ALA A 1 74 ? 8.167 -3.032 -14.954 1.00 91.31 74 ALA A N 1
ATOM 549 C CA . ALA A 1 74 ? 7.830 -3.906 -13.832 1.00 91.31 74 ALA A CA 1
ATOM 550 C C . ALA A 1 74 ? 7.376 -3.120 -12.587 1.00 91.31 74 ALA A C 1
ATOM 552 O O . ALA A 1 74 ? 6.372 -3.477 -11.972 1.00 91.31 74 ALA A O 1
ATOM 553 N N . VAL A 1 75 ? 8.062 -2.025 -12.235 1.00 91.81 75 VAL A N 1
ATOM 554 C CA . VAL A 1 75 ? 7.661 -1.152 -11.114 1.00 91.81 75 VAL A CA 1
ATOM 555 C C . VAL A 1 75 ? 6.316 -0.491 -11.365 1.00 91.81 75 VAL A C 1
ATOM 557 O O . VAL A 1 75 ? 5.502 -0.461 -10.454 1.00 91.81 75 VAL A O 1
ATOM 560 N N . ASN A 1 76 ? 6.067 0.004 -12.578 1.00 92.00 76 ASN A N 1
ATOM 561 C CA . ASN A 1 76 ? 4.794 0.640 -12.925 1.00 92.00 76 ASN A CA 1
ATOM 562 C C . ASN A 1 76 ? 3.690 -0.360 -13.308 1.00 92.00 76 ASN A C 1
ATOM 564 O O . ASN A 1 76 ? 2.665 0.037 -13.853 1.00 92.00 76 ASN A O 1
ATOM 568 N N . SER A 1 77 ? 3.881 -1.651 -13.033 1.00 91.44 77 SER A N 1
ATOM 569 C CA . SER A 1 77 ? 2.805 -2.637 -13.128 1.00 91.44 77 SER A CA 1
ATOM 570 C C . SER A 1 77 ? 1.919 -2.590 -11.874 1.00 91.44 77 SER A C 1
ATOM 572 O O . SER A 1 77 ? 2.417 -2.216 -10.811 1.00 91.44 77 SER A O 1
ATOM 574 N N . PRO A 1 78 ? 0.653 -3.050 -11.936 1.00 87.56 78 PRO A N 1
ATOM 575 C CA . PRO A 1 78 ? -0.224 -3.088 -10.761 1.00 87.56 78 PRO A CA 1
ATOM 576 C C . PRO A 1 78 ? 0.379 -3.844 -9.566 1.00 87.56 78 PRO A C 1
ATOM 578 O O . PRO A 1 78 ? 0.152 -3.485 -8.421 1.00 87.56 78 PRO A O 1
ATOM 581 N N . LYS A 1 79 ? 1.200 -4.875 -9.807 1.00 86.56 79 LYS A N 1
ATOM 582 C CA . LYS A 1 79 ? 1.864 -5.652 -8.740 1.00 86.56 79 LYS A CA 1
ATOM 583 C C . LYS A 1 79 ? 3.201 -5.059 -8.279 1.00 86.56 79 LYS A C 1
ATOM 585 O O . LYS A 1 79 ? 3.843 -5.626 -7.397 1.00 86.56 79 LYS A O 1
ATOM 590 N N . GLY A 1 80 ? 3.654 -3.985 -8.919 1.00 89.94 80 GLY A N 1
ATOM 591 C CA . GLY A 1 80 ? 4.869 -3.266 -8.571 1.00 89.94 80 GLY A CA 1
ATOM 592 C C . GLY A 1 80 ? 4.612 -2.185 -7.523 1.00 89.94 80 GLY A C 1
ATOM 593 O O . GLY A 1 80 ? 3.796 -2.339 -6.619 1.00 89.94 80 GLY A O 1
ATOM 594 N N . LEU A 1 81 ? 5.327 -1.073 -7.665 1.00 92.00 81 LEU A N 1
ATOM 595 C CA . LEU A 1 81 ? 5.102 0.144 -6.894 1.00 92.00 81 LEU A CA 1
ATOM 596 C C . LEU A 1 81 ? 4.973 1.307 -7.885 1.00 92.00 81 LEU A C 1
ATOM 598 O O . LEU A 1 81 ? 5.953 2.040 -8.075 1.00 92.00 81 LEU A O 1
ATOM 602 N N . PRO A 1 82 ? 3.816 1.443 -8.564 1.00 93.44 82 PRO A N 1
ATOM 603 C CA . PRO A 1 82 ? 3.614 2.497 -9.542 1.00 93.44 82 PRO A CA 1
ATOM 604 C C . PRO A 1 82 ? 3.934 3.8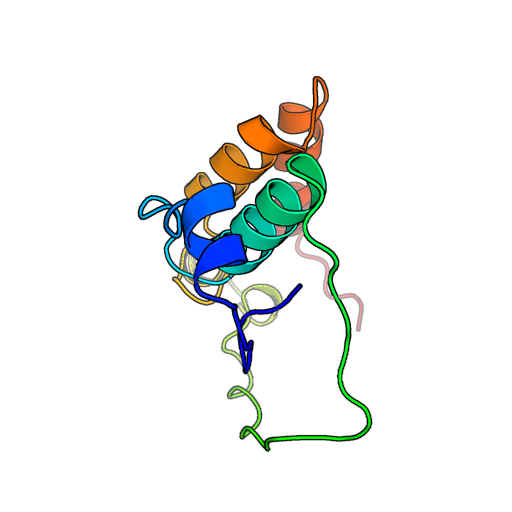60 -8.949 1.00 93.44 82 PRO A C 1
ATOM 606 O O . PRO A 1 82 ? 3.583 4.171 -7.810 1.00 93.44 82 PRO A O 1
ATOM 609 N N . MET A 1 83 ? 4.641 4.673 -9.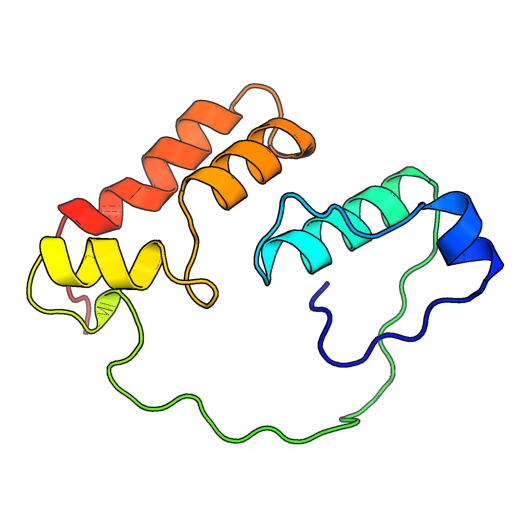724 1.00 93.94 83 MET A N 1
ATOM 610 C CA . MET A 1 83 ? 5.184 5.931 -9.216 1.00 93.94 83 MET A CA 1
ATOM 611 C C . MET A 1 83 ? 4.107 6.919 -8.786 1.00 93.94 83 MET A C 1
ATOM 613 O O . MET A 1 83 ? 4.326 7.679 -7.841 1.00 93.94 83 MET A O 1
ATOM 617 N N . GLN A 1 84 ? 2.965 6.889 -9.474 1.00 95.06 84 GLN A N 1
ATOM 618 C CA . GLN A 1 84 ? 1.807 7.727 -9.187 1.00 95.06 84 GLN A CA 1
ATOM 619 C C . GLN A 1 84 ? 1.128 7.282 -7.889 1.00 95.06 84 GLN A C 1
ATOM 621 O O . GLN A 1 84 ? 0.971 8.107 -6.993 1.00 95.06 84 GLN A O 1
ATOM 626 N N . ASP A 1 85 ? 0.838 5.985 -7.735 1.00 96.25 85 ASP A N 1
ATOM 627 C CA . ASP A 1 85 ? 0.315 5.395 -6.496 1.00 96.25 85 ASP A CA 1
ATOM 628 C C . ASP A 1 85 ? 1.208 5.740 -5.299 1.00 96.25 85 ASP A C 1
ATOM 630 O O . ASP A 1 85 ? 0.722 6.208 -4.271 1.00 96.25 85 ASP A O 1
ATOM 634 N N . TRP A 1 86 ? 2.529 5.574 -5.432 1.00 95.62 86 TRP A N 1
ATOM 635 C CA . TRP A 1 86 ? 3.455 5.870 -4.341 1.00 95.62 86 TRP A CA 1
ATOM 636 C C . TRP A 1 86 ? 3.533 7.360 -4.013 1.00 95.62 86 TRP A C 1
ATOM 638 O O . TRP A 1 86 ? 3.541 7.721 -2.838 1.00 95.62 86 TRP A O 1
ATOM 648 N N . ALA A 1 87 ? 3.557 8.234 -5.025 1.00 96.62 87 ALA A N 1
ATOM 649 C CA . ALA A 1 87 ? 3.535 9.681 -4.816 1.00 96.62 87 ALA A CA 1
ATOM 650 C C . ALA A 1 87 ? 2.260 10.119 -4.088 1.00 96.62 87 ALA A C 1
ATOM 652 O O . ALA A 1 87 ? 2.345 10.854 -3.109 1.00 96.62 87 ALA A O 1
ATOM 653 N N . TYR A 1 88 ? 1.097 9.632 -4.524 1.00 97.81 88 TYR A N 1
ATOM 654 C CA . TYR A 1 88 ? -0.191 9.963 -3.920 1.00 97.81 88 TYR A CA 1
ATOM 655 C C . TYR A 1 88 ? -0.299 9.458 -2.478 1.00 97.81 88 TYR A C 1
ATOM 657 O O . TYR A 1 88 ? -0.686 10.201 -1.572 1.00 97.81 88 TYR A O 1
ATOM 665 N N . PHE A 1 89 ? 0.138 8.220 -2.234 1.00 97.75 89 PHE A N 1
ATOM 666 C CA . PHE A 1 89 ? 0.213 7.654 -0.890 1.00 97.75 89 PHE A CA 1
ATOM 667 C C . PHE A 1 89 ? 1.104 8.500 0.030 1.00 97.75 89 PHE A C 1
ATOM 669 O O . PHE A 1 89 ? 0.711 8.863 1.142 1.00 97.75 89 PHE A O 1
ATOM 676 N N . LEU A 1 90 ? 2.301 8.848 -0.442 1.00 97.31 90 LEU A N 1
ATOM 677 C CA . LEU A 1 90 ? 3.266 9.651 0.298 1.00 97.31 90 LEU A CA 1
ATOM 678 C C . LEU A 1 90 ? 2.785 11.088 0.520 1.00 97.31 90 LEU A C 1
ATOM 680 O O . LEU A 1 90 ? 2.967 11.619 1.610 1.00 97.31 90 LEU A O 1
ATOM 684 N N . GLN A 1 91 ? 2.115 11.702 -0.449 1.00 97.12 91 GLN A N 1
ATOM 685 C CA . GLN A 1 91 ? 1.506 13.018 -0.274 1.00 97.12 91 GLN A CA 1
ATOM 686 C C . GLN A 1 91 ? 0.477 13.011 0.866 1.00 97.12 91 GLN A C 1
ATOM 688 O O . GLN A 1 91 ? 0.395 13.966 1.638 1.00 97.12 91 GLN A O 1
ATOM 693 N N . ARG A 1 92 ? -0.290 11.923 1.000 1.00 97.06 92 ARG A N 1
ATOM 694 C CA . ARG A 1 92 ? -1.327 11.781 2.027 1.00 97.06 92 ARG A CA 1
ATOM 695 C C . ARG A 1 92 ? -0.786 11.399 3.408 1.00 97.06 92 ARG A C 1
ATOM 697 O O . ARG A 1 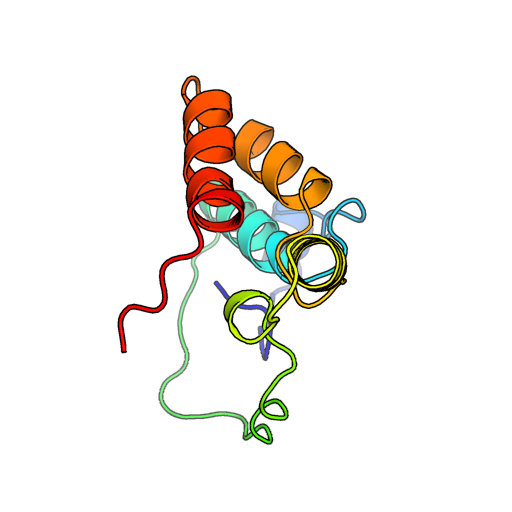92 ? -1.340 11.832 4.422 1.00 97.06 92 ARG A O 1
ATOM 704 N N . HIS A 1 93 ? 0.249 10.561 3.471 1.00 96.94 93 HIS A N 1
ATOM 705 C CA . HIS A 1 93 ? 0.695 9.935 4.728 1.00 96.94 93 HIS A CA 1
ATOM 706 C C . HIS A 1 93 ? 2.166 10.177 5.087 1.00 96.94 93 HIS A C 1
ATOM 708 O O . HIS A 1 93 ? 2.548 9.970 6.233 1.00 96.94 93 HIS A O 1
ATOM 714 N N . GLY A 1 94 ? 2.992 10.627 4.145 1.00 94.25 94 GLY A N 1
ATOM 715 C CA . GLY A 1 94 ? 4.444 10.794 4.291 1.00 94.25 94 GLY A CA 1
ATOM 716 C C . GLY A 1 94 ? 4.899 12.120 4.909 1.00 94.25 94 GLY A C 1
ATOM 717 O O . GLY A 1 94 ? 6.099 12.334 5.069 1.00 94.25 94 GLY A O 1
ATOM 718 N N . GLY A 1 95 ? 3.970 13.013 5.262 1.00 94.81 95 GLY A N 1
ATOM 719 C CA . GLY A 1 95 ? 4.284 14.312 5.865 1.00 94.81 95 GLY A CA 1
ATOM 720 C C . GLY A 1 95 ? 5.054 15.248 4.925 1.00 94.81 95 GLY A C 1
ATOM 721 O O . GLY A 1 95 ? 5.052 15.080 3.713 1.00 94.81 95 GLY A O 1
ATOM 722 N N . VAL A 1 96 ? 5.725 16.266 5.467 1.00 96.06 96 VAL A N 1
ATOM 723 C CA . VAL A 1 96 ? 6.379 17.315 4.652 1.00 96.06 96 VAL A CA 1
ATOM 724 C C . VAL A 1 96 ? 7.580 16.818 3.838 1.00 96.06 96 VAL A C 1
ATOM 726 O O . VAL A 1 96 ? 7.914 17.399 2.809 1.00 96.06 96 VAL A O 1
ATOM 729 N N . SER A 1 97 ? 8.229 15.738 4.275 1.00 96.19 97 SER A N 1
ATOM 730 C CA . SER A 1 97 ? 9.405 15.151 3.620 1.00 96.19 97 SER A CA 1
ATOM 731 C C . SER A 1 97 ? 9.050 14.125 2.541 1.00 96.19 97 SER A C 1
ATOM 733 O O . SER A 1 97 ? 9.944 13.487 1.977 1.00 96.19 97 SER A O 1
ATOM 735 N N . TRP A 1 98 ? 7.763 13.980 2.214 1.00 96.50 98 TRP A N 1
ATOM 736 C CA . TRP A 1 98 ? 7.280 13.011 1.239 1.00 96.50 98 TRP A CA 1
ATOM 737 C C . TRP A 1 98 ? 7.988 13.069 -0.131 1.00 96.50 98 TRP A C 1
ATOM 739 O O . TRP A 1 98 ? 8.291 11.993 -0.657 1.00 96.50 98 TRP A O 1
ATOM 749 N N . PRO A 1 99 ? 8.354 14.243 -0.707 1.00 96.50 99 PRO A N 1
ATOM 750 C CA . PRO A 1 99 ? 9.027 14.270 -2.007 1.00 96.50 99 PRO A CA 1
ATOM 751 C C . PRO A 1 99 ? 10.415 13.625 -1.944 1.00 96.50 99 PRO A C 1
ATOM 753 O O . PRO A 1 99 ? 10.828 12.925 -2.867 1.00 96.50 99 PRO A O 1
ATOM 756 N N . LEU A 1 100 ? 11.128 13.810 -0.828 1.00 95.50 100 LEU A N 1
ATOM 757 C CA . LEU A 1 100 ? 12.435 13.196 -0.612 1.00 95.50 100 LEU A CA 1
ATOM 758 C C . LEU A 1 100 ? 12.305 11.680 -0.445 1.00 95.50 100 LEU A C 1
ATOM 760 O O . LEU A 1 100 ? 13.084 10.936 -1.038 1.00 95.50 100 LEU A O 1
ATOM 764 N N . ALA A 1 101 ? 11.307 11.217 0.314 1.00 93.62 101 ALA A N 1
ATOM 765 C CA . ALA A 1 101 ? 11.027 9.790 0.455 1.00 93.62 101 ALA A CA 1
ATOM 766 C C . ALA A 1 101 ? 10.744 9.141 -0.910 1.00 93.62 101 ALA A C 1
ATOM 768 O O . ALA A 1 101 ? 11.316 8.097 -1.222 1.00 93.62 101 ALA A O 1
ATOM 769 N N . TRP A 1 102 ? 9.948 9.802 -1.756 1.00 95.06 102 TRP A N 1
ATOM 770 C CA . TRP A 1 102 ? 9.655 9.345 -3.114 1.00 95.06 102 TRP A CA 1
ATOM 771 C C . TRP A 1 102 ? 10.924 9.230 -3.976 1.00 95.06 102 TRP A C 1
ATOM 773 O O . TRP A 1 102 ? 11.169 8.186 -4.585 1.00 95.06 102 TRP A O 1
ATOM 783 N N . LEU A 1 103 ? 11.787 10.255 -3.965 1.00 93.31 103 LEU A N 1
ATOM 784 C CA . LEU A 1 103 ? 13.063 10.244 -4.695 1.00 93.31 103 LEU A CA 1
ATOM 785 C C . LEU A 1 103 ? 13.995 9.119 -4.215 1.00 93.31 103 LEU A C 1
ATOM 787 O O . LEU A 1 103 ? 14.608 8.417 -5.023 1.00 93.31 103 LEU A O 1
ATOM 791 N N . VAL A 1 104 ? 14.090 8.918 -2.897 1.00 91.38 104 VAL A N 1
ATOM 792 C CA . VAL A 1 104 ? 14.942 7.881 -2.299 1.00 91.38 104 VAL A CA 1
ATOM 793 C C . VAL A 1 104 ? 14.464 6.478 -2.670 1.00 91.38 104 VAL A C 1
ATOM 795 O O . VAL A 1 104 ? 15.308 5.618 -2.931 1.00 91.38 104 VAL A O 1
ATOM 798 N N . THR A 1 105 ? 13.152 6.236 -2.744 1.00 90.50 105 THR A N 1
ATOM 799 C CA . THR A 1 105 ? 12.594 4.935 -3.147 1.00 90.50 105 THR A CA 1
ATOM 800 C C . THR A 1 105 ? 13.085 4.516 -4.532 1.00 90.50 105 THR A C 1
ATOM 802 O O . THR A 1 105 ? 13.539 3.383 -4.711 1.00 90.50 105 THR A O 1
ATOM 805 N N . TYR A 1 106 ? 13.070 5.432 -5.504 1.00 88.94 106 TYR A N 1
ATOM 806 C CA . TYR A 1 106 ? 13.407 5.106 -6.892 1.00 88.94 106 TYR A CA 1
ATOM 807 C C . TYR A 1 106 ? 14.884 5.294 -7.253 1.00 88.94 106 TYR A C 1
ATOM 809 O O . TYR A 1 106 ? 15.307 4.857 -8.323 1.00 88.94 106 TYR A O 1
ATOM 817 N N . ARG A 1 107 ? 15.726 5.814 -6.346 1.00 87.38 107 ARG A N 1
ATOM 818 C CA . ARG A 1 107 ? 17.184 5.904 -6.581 1.00 87.38 107 ARG A CA 1
ATOM 819 C C . ARG A 1 107 ? 17.815 4.544 -6.915 1.00 87.38 107 ARG A C 1
ATOM 821 O O . ARG A 1 107 ? 18.690 4.458 -7.773 1.00 87.38 107 ARG A O 1
ATOM 828 N N . ARG A 1 108 ? 17.347 3.465 -6.265 1.00 73.62 108 ARG A N 1
ATOM 829 C CA . ARG A 1 108 ? 17.872 2.093 -6.452 1.00 73.62 108 ARG A CA 1
ATOM 830 C C . ARG A 1 108 ? 17.549 1.523 -7.830 1.00 73.62 108 ARG A C 1
ATOM 832 O O . ARG A 1 108 ? 18.239 0.636 -8.323 1.00 73.62 108 ARG A O 1
ATOM 839 N N . MET A 1 109 ? 16.518 2.065 -8.463 1.00 73.62 109 MET A N 1
ATOM 840 C CA . MET A 1 109 ? 16.106 1.702 -9.807 1.00 73.62 109 MET A CA 1
ATOM 841 C C . MET A 1 109 ? 17.155 2.120 -10.847 1.00 73.62 109 MET A C 1
ATOM 843 O O . MET A 1 109 ? 17.384 1.390 -11.810 1.00 73.62 109 MET A O 1
ATOM 847 N N . LEU A 1 110 ? 17.831 3.247 -10.591 1.00 69.00 110 LEU A N 1
ATOM 848 C CA . LEU A 1 110 ? 18.926 3.785 -11.400 1.00 69.00 110 LEU A CA 1
ATOM 849 C C . LEU A 1 110 ? 20.283 3.177 -11.023 1.00 69.00 110 LEU A C 1
ATOM 851 O O . LEU A 1 110 ? 21.109 2.942 -11.897 1.00 69.00 110 LEU A O 1
ATOM 855 N N . SER A 1 111 ? 20.515 2.894 -9.736 1.00 67.56 111 SER A N 1
ATOM 856 C CA . SER A 1 111 ? 21.836 2.488 -9.235 1.00 67.56 111 SER A CA 1
ATOM 857 C C . SER A 1 111 ? 22.184 1.013 -9.436 1.00 67.56 111 SER A C 1
ATOM 859 O O . SER A 1 111 ? 23.222 0.577 -8.952 1.00 67.56 111 SER A O 1
ATOM 861 N N . GLY A 1 112 ? 21.344 0.233 -10.119 1.00 57.72 112 GLY A N 1
ATOM 862 C CA . GLY A 1 112 ? 21.789 -1.011 -10.743 1.00 57.72 112 GLY A CA 1
ATOM 863 C C . GLY A 1 112 ? 22.304 -2.132 -9.833 1.00 57.72 112 GLY A C 1
ATOM 864 O O . GLY A 1 112 ? 22.691 -3.147 -10.386 1.00 57.72 112 GLY A O 1
ATOM 865 N N . SER A 1 113 ? 22.345 -2.016 -8.503 1.00 44.28 113 SER A N 1
ATOM 866 C CA . SER A 1 113 ? 23.165 -2.958 -7.732 1.00 44.28 113 SER A CA 1
ATOM 867 C C . SER A 1 113 ? 22.382 -4.184 -7.280 1.00 44.28 113 SER A C 1
ATOM 869 O O . SER A 1 113 ? 21.534 -4.115 -6.391 1.00 44.28 113 SER A O 1
ATOM 871 N N . LEU A 1 114 ? 22.721 -5.302 -7.922 1.00 48.22 114 LEU A N 1
ATOM 872 C CA . LEU A 1 114 ? 22.670 -6.641 -7.356 1.00 48.22 114 LEU A CA 1
ATOM 873 C C . LEU A 1 114 ? 23.571 -6.643 -6.115 1.00 48.22 114 LEU A C 1
ATOM 875 O O . LEU A 1 114 ? 24.791 -6.678 -6.246 1.00 48.22 114 LEU A O 1
ATOM 879 N N . GLU A 1 115 ? 23.000 -6.597 -4.920 1.00 35.72 115 GLU A N 1
ATOM 880 C CA . GLU A 1 115 ? 23.644 -7.292 -3.808 1.00 35.72 115 GLU A CA 1
ATOM 881 C C . GLU A 1 115 ? 23.035 -8.691 -3.796 1.00 35.72 115 GLU A C 1
ATOM 883 O O . GLU A 1 115 ? 21.835 -8.857 -3.565 1.00 35.72 115 GLU A O 1
ATOM 888 N N . LYS A 1 116 ? 23.865 -9.650 -4.221 1.00 34.38 116 LYS A N 1
ATOM 889 C CA . LYS A 1 116 ? 23.646 -11.082 -4.025 1.00 34.38 116 LYS A CA 1
ATOM 890 C C . LYS A 1 116 ? 23.633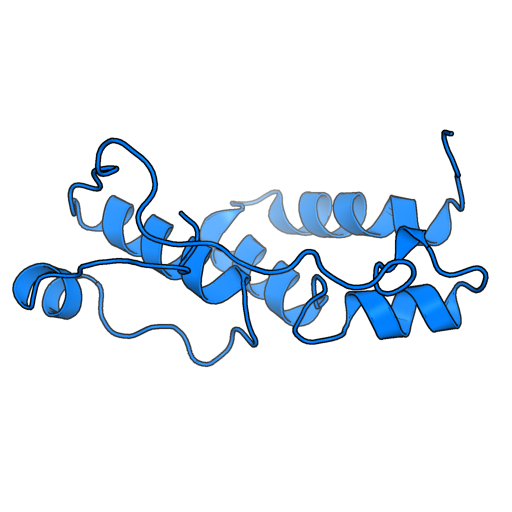 -11.405 -2.538 1.00 34.38 116 LYS A C 1
ATOM 892 O O . LYS A 1 116 ? 24.438 -10.780 -1.814 1.00 34.38 116 LYS A O 1
#

Mean predicted aligned error: 4.94 Å

Foldseek 3Di:
DFVPDDDADPVLCVQQDDFDPQQLAGLSVVLSVVSSVVSPNDDDDDPDDDDDDDDDDPCLALLSDPDLVSSLVSQCDSPHPNLSSQLVSCVVPVPPCSVVVSVVVCPVSVVNDDPD

pLDDT: mean 90.08, std 11.37, range [34.38, 97.81]